Protein AF-A0A4R5U664-F1 (afdb_monomer_lite)

Radius of gyration: 14.03 Å; chains: 1; bounding box: 43×35×34 Å

Structure (mmCIF, N/CA/C/O backbone):
data_AF-A0A4R5U664-F1
#
_entry.id   AF-A0A4R5U664-F1
#
loop_
_atom_site.group_PDB
_atom_site.id
_atom_site.type_symbol
_atom_site.label_atom_id
_atom_site.label_alt_id
_atom_site.label_comp_id
_atom_site.label_asym_id
_atom_site.label_entity_id
_atom_site.label_seq_id
_atom_site.pdbx_PDB_ins_code
_atom_site.Cartn_x
_atom_site.Cartn_y
_atom_site.Cartn_z
_atom_site.occupancy
_atom_site.B_iso_or_equiv
_atom_site.auth_seq_id
_atom_site.auth_comp_id
_atom_site.auth_asym_id
_atom_site.auth_atom_id
_atom_site.pdbx_PDB_model_num
ATOM 1 N N . MET A 1 1 ? -16.892 23.251 -3.315 1.00 37.62 1 MET A N 1
ATOM 2 C CA . MET A 1 1 ? -15.992 22.404 -2.494 1.00 37.62 1 MET A CA 1
ATOM 3 C C . MET A 1 1 ? -15.266 21.439 -3.425 1.00 37.62 1 MET A C 1
ATOM 5 O O . MET A 1 1 ? -15.924 20.718 -4.162 1.00 37.62 1 MET A O 1
ATOM 9 N N . ARG A 1 2 ? -13.931 21.490 -3.487 1.00 41.94 2 ARG A N 1
ATOM 10 C CA . ARG A 1 2 ? -13.119 20.707 -4.434 1.00 41.94 2 ARG A CA 1
ATOM 11 C C . ARG A 1 2 ? -13.144 19.229 -4.026 1.00 41.94 2 ARG A C 1
ATOM 13 O O . ARG A 1 2 ? -12.646 18.899 -2.955 1.00 41.94 2 ARG A O 1
ATOM 20 N N . ARG A 1 3 ? -13.730 18.346 -4.847 1.00 50.19 3 ARG A N 1
ATOM 21 C CA . ARG A 1 3 ? -13.543 16.893 -4.686 1.00 50.19 3 ARG A CA 1
ATOM 22 C C . ARG A 1 3 ? -12.059 16.609 -4.890 1.00 50.19 3 ARG A C 1
ATOM 24 O O . ARG A 1 3 ? -11.535 16.828 -5.979 1.00 50.19 3 ARG A O 1
ATOM 31 N N . LEU A 1 4 ? -11.378 16.180 -3.835 1.00 57.12 4 LEU A N 1
ATOM 32 C CA . LEU A 1 4 ? -10.034 15.638 -3.955 1.00 57.12 4 LEU A CA 1
ATOM 33 C C . LEU A 1 4 ? -10.186 14.238 -4.546 1.00 57.12 4 LEU A C 1
ATOM 35 O O . LEU A 1 4 ? -10.757 13.353 -3.914 1.00 57.12 4 LEU A O 1
ATOM 39 N N . SER A 1 5 ? -9.738 14.062 -5.785 1.00 65.12 5 SER A N 1
ATOM 40 C CA . SER A 1 5 ? -9.627 12.733 -6.376 1.00 65.12 5 SER A CA 1
ATOM 41 C C . SER A 1 5 ? -8.604 11.933 -5.566 1.00 65.12 5 SER A C 1
ATOM 43 O O . SER A 1 5 ? -7.506 12.446 -5.337 1.00 65.12 5 SER A O 1
ATOM 45 N N . PRO A 1 6 ? -8.922 10.705 -5.131 1.00 76.81 6 PRO A N 1
ATOM 46 C CA . PRO A 1 6 ? -7.938 9.847 -4.493 1.00 76.81 6 PRO A CA 1
ATOM 47 C C . PRO A 1 6 ? -6.812 9.555 -5.493 1.00 76.81 6 PRO A C 1
ATOM 49 O O . PRO A 1 6 ? -7.059 9.085 -6.605 1.00 76.81 6 PRO A O 1
ATOM 52 N N . THR A 1 7 ? -5.574 9.878 -5.119 1.00 85.12 7 THR A N 1
ATOM 53 C CA . THR A 1 7 ? -4.376 9.647 -5.933 1.00 85.12 7 THR A CA 1
ATOM 54 C C . THR A 1 7 ? -3.414 8.714 -5.207 1.00 85.12 7 THR A C 1
ATOM 56 O O . THR A 1 7 ? -3.247 8.791 -3.991 1.00 85.12 7 THR A O 1
ATOM 59 N N . LEU A 1 8 ? -2.775 7.816 -5.961 1.00 90.31 8 LEU A N 1
ATOM 60 C CA . LEU A 1 8 ? -1.691 6.977 -5.453 1.00 90.31 8 LEU A CA 1
ATOM 61 C C . LEU A 1 8 ? -0.391 7.787 -5.449 1.00 90.31 8 LEU A C 1
ATOM 63 O O . LEU A 1 8 ? 0.044 8.271 -6.494 1.00 90.31 8 LEU A O 1
ATOM 67 N N . GLN A 1 9 ? 0.243 7.897 -4.288 1.00 88.81 9 GLN A N 1
ATOM 68 C CA . GLN A 1 9 ? 1.548 8.514 -4.115 1.00 88.81 9 GLN A CA 1
ATOM 69 C C . GLN A 1 9 ? 2.654 7.506 -4.433 1.00 88.81 9 GLN A C 1
ATOM 71 O O . GLN A 1 9 ? 2.633 6.377 -3.938 1.00 88.81 9 GLN A O 1
ATOM 76 N N . ALA A 1 10 ? 3.640 7.921 -5.233 1.00 89.19 10 ALA A N 1
ATOM 77 C CA . ALA A 1 10 ? 4.807 7.101 -5.541 1.00 89.19 10 ALA A CA 1
ATOM 78 C C . ALA A 1 10 ? 5.531 6.676 -4.255 1.00 89.19 10 ALA A C 1
ATOM 80 O O . ALA A 1 10 ? 5.785 7.482 -3.353 1.00 89.19 10 ALA A O 1
ATOM 81 N N . TYR A 1 11 ? 5.848 5.388 -4.166 1.00 87.50 11 TYR A N 1
ATOM 82 C CA . TYR A 1 11 ? 6.515 4.828 -3.006 1.00 87.50 11 TYR A CA 1
ATOM 83 C C . TYR A 1 11 ? 8.008 5.159 -3.050 1.00 87.50 11 TYR A C 1
ATOM 85 O O . TYR A 1 11 ? 8.682 4.900 -4.043 1.00 87.50 11 TYR A O 1
ATOM 93 N N . GLY A 1 12 ? 8.539 5.707 -1.953 1.00 78.56 12 GLY A N 1
ATOM 94 C CA . GLY A 1 12 ? 9.906 6.240 -1.917 1.00 78.56 12 GLY A CA 1
ATOM 95 C C . GLY A 1 12 ? 11.024 5.208 -2.108 1.00 78.56 12 GLY A C 1
ATOM 96 O O . GLY A 1 12 ? 12.153 5.610 -2.350 1.00 78.56 12 GLY A O 1
ATOM 97 N N . ASN A 1 13 ? 10.730 3.906 -1.975 1.00 76.38 13 ASN A N 1
ATOM 98 C CA . ASN A 1 13 ? 11.641 2.779 -2.224 1.00 76.38 13 ASN A CA 1
ATOM 99 C C . ASN A 1 13 ? 13.098 2.994 -1.750 1.00 76.38 13 ASN A C 1
ATOM 101 O O . ASN A 1 13 ? 14.050 2.677 -2.460 1.00 76.38 13 ASN A O 1
ATOM 105 N N . ARG A 1 14 ? 13.292 3.517 -0.531 1.00 69.81 14 ARG A N 1
ATOM 106 C CA . ARG A 1 14 ? 14.602 4.017 -0.055 1.00 69.81 14 ARG A CA 1
ATOM 107 C C . ARG A 1 14 ? 15.709 2.960 0.070 1.00 69.81 14 ARG A C 1
ATOM 109 O O . ARG A 1 14 ? 16.854 3.314 0.307 1.00 69.81 14 ARG A O 1
ATOM 116 N N . HIS A 1 15 ? 15.370 1.677 -0.025 1.00 65.31 15 HIS A N 1
ATOM 117 C CA . HIS A 1 15 ? 16.303 0.555 0.123 1.00 65.31 15 HIS A CA 1
ATOM 118 C C . HIS A 1 15 ? 16.458 -0.270 -1.167 1.00 65.31 15 HIS A C 1
ATOM 120 O O . HIS A 1 15 ? 17.157 -1.280 -1.160 1.00 65.31 15 HIS A O 1
ATOM 126 N N . GLY A 1 16 ? 15.787 0.136 -2.255 1.00 65.44 16 GLY A N 1
ATOM 127 C CA . GLY A 1 16 ? 15.702 -0.643 -3.489 1.00 65.44 16 GLY A CA 1
ATOM 128 C C . GLY A 1 16 ? 14.899 -1.945 -3.339 1.00 65.44 16 GLY A C 1
ATOM 129 O O . GLY A 1 16 ? 14.576 -2.385 -2.236 1.00 65.44 16 GLY A O 1
ATOM 130 N N . GLY A 1 17 ? 14.529 -2.556 -4.470 1.00 68.19 17 GLY A N 1
ATOM 131 C CA . GLY A 1 17 ? 13.948 -3.909 -4.513 1.00 68.19 17 GLY A CA 1
ATOM 132 C C . GLY A 1 17 ? 12.553 -4.093 -3.896 1.00 68.19 17 GLY A C 1
ATOM 133 O O . GLY A 1 17 ? 12.085 -5.224 -3.783 1.00 68.19 17 GLY A O 1
ATOM 134 N N . SER A 1 18 ? 11.860 -3.025 -3.487 1.00 78.25 18 SER A N 1
ATOM 135 C CA . SER A 1 18 ? 10.482 -3.148 -3.005 1.00 78.25 18 SER A CA 1
ATOM 136 C C . SER A 1 18 ? 9.537 -3.476 -4.161 1.00 78.25 18 SER A C 1
ATOM 138 O O . SER A 1 18 ? 9.465 -2.729 -5.132 1.00 78.25 18 SER A O 1
ATOM 140 N N . GLY A 1 19 ? 8.731 -4.530 -4.013 1.00 86.75 19 GLY A N 1
ATOM 141 C CA . GLY A 1 19 ? 7.647 -4.858 -4.946 1.00 86.75 19 GLY A CA 1
ATOM 142 C C . GLY A 1 19 ? 6.500 -3.838 -4.975 1.00 86.75 19 GLY A C 1
ATOM 143 O O . GLY A 1 19 ? 5.527 -4.063 -5.679 1.00 86.75 19 GLY A O 1
ATOM 144 N N . VAL A 1 20 ? 6.594 -2.731 -4.229 1.00 90.62 20 VAL A N 1
ATOM 145 C CA . VAL A 1 20 ? 5.575 -1.673 -4.153 1.00 90.62 20 VAL A CA 1
ATOM 146 C C . VAL A 1 20 ? 5.974 -0.476 -5.011 1.00 90.62 20 VAL A C 1
ATOM 148 O O . VAL A 1 20 ? 7.059 0.078 -4.830 1.00 90.62 20 VAL A O 1
ATOM 151 N N . ARG A 1 21 ? 5.061 -0.041 -5.884 1.00 91.50 21 ARG A N 1
ATOM 152 C CA . ARG A 1 21 ? 5.205 1.140 -6.749 1.00 91.50 21 ARG A CA 1
ATOM 153 C C . ARG A 1 21 ? 4.605 2.399 -6.146 1.00 91.50 21 ARG A C 1
ATOM 155 O O . ARG A 1 21 ? 5.221 3.462 -6.200 1.00 91.50 21 ARG A O 1
ATOM 162 N N . ALA A 1 22 ? 3.405 2.296 -5.589 1.00 93.38 22 ALA A N 1
ATOM 163 C CA . ALA A 1 22 ? 2.678 3.440 -5.060 1.00 93.38 22 ALA A CA 1
ATOM 164 C C . ALA A 1 22 ? 1.689 3.015 -3.974 1.00 93.38 22 ALA A C 1
ATOM 166 O O . ALA A 1 22 ? 1.381 1.833 -3.823 1.00 93.38 22 ALA A O 1
ATOM 167 N N . PHE A 1 23 ? 1.188 3.981 -3.213 1.00 93.69 23 PHE A N 1
ATOM 168 C CA . PHE A 1 23 ? 0.195 3.735 -2.174 1.00 93.69 23 PHE A CA 1
ATOM 169 C C . PHE A 1 23 ? -0.766 4.915 -2.007 1.00 93.69 23 PHE A C 1
ATOM 171 O O . PHE A 1 23 ? -0.446 6.043 -2.371 1.00 93.69 23 PHE A O 1
ATOM 178 N N . ALA A 1 24 ? -1.930 4.670 -1.415 1.00 93.25 24 ALA A N 1
ATOM 179 C CA . ALA A 1 24 ? -2.856 5.702 -0.961 1.00 93.25 24 ALA A CA 1
ATOM 180 C C . ALA A 1 24 ? -3.422 5.319 0.406 1.00 93.25 24 ALA A C 1
ATOM 182 O O . ALA A 1 24 ? -3.666 4.147 0.677 1.00 93.25 24 ALA A O 1
ATOM 183 N N . ILE A 1 25 ? -3.639 6.314 1.263 1.00 90.56 25 ILE A N 1
ATOM 184 C CA . ILE A 1 25 ? -4.300 6.135 2.558 1.00 90.56 25 ILE A CA 1
ATOM 185 C C . ILE A 1 25 ? -5.595 6.942 2.523 1.00 90.56 25 ILE A C 1
ATOM 187 O O . ILE A 1 25 ? -5.563 8.169 2.435 1.00 90.56 25 ILE A O 1
ATOM 191 N N . LEU A 1 26 ? -6.727 6.245 2.581 1.00 88.25 26 LEU A N 1
ATOM 192 C CA . LEU A 1 26 ? -8.079 6.789 2.483 1.00 88.25 26 LEU A CA 1
ATOM 193 C C . LEU A 1 26 ? -8.875 6.365 3.722 1.00 88.25 26 LEU A C 1
ATOM 195 O O . LEU A 1 26 ? -9.495 5.301 3.751 1.00 88.25 26 LEU A O 1
ATOM 199 N N . GLY A 1 27 ? -8.823 7.187 4.774 1.00 87.19 27 GLY A N 1
ATOM 200 C CA . GLY A 1 27 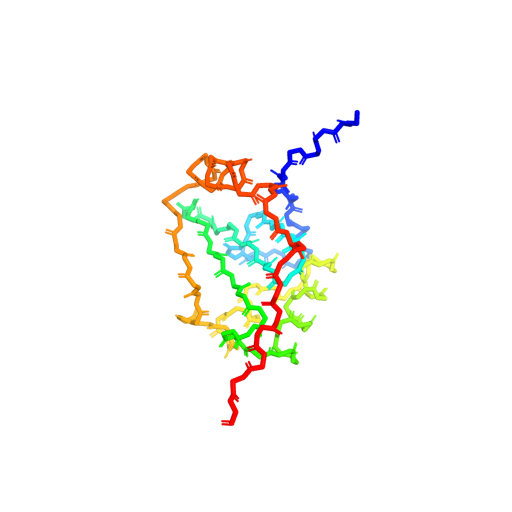? -9.416 6.855 6.073 1.00 87.19 27 GLY A CA 1
ATOM 201 C C . GLY A 1 27 ? -8.834 5.552 6.631 1.00 87.19 27 GLY A C 1
ATOM 202 O O . GLY A 1 27 ? -7.629 5.453 6.845 1.00 87.19 27 GLY A O 1
ATOM 203 N N . ASP A 1 28 ? -9.687 4.542 6.808 1.00 89.81 28 ASP A N 1
ATOM 204 C CA . ASP A 1 28 ? -9.318 3.199 7.276 1.00 89.81 28 ASP A CA 1
ATOM 205 C C . ASP A 1 28 ? -8.895 2.237 6.153 1.00 89.81 28 ASP A C 1
ATOM 207 O O . ASP A 1 28 ? -8.859 1.025 6.369 1.00 89.81 28 ASP A O 1
ATOM 211 N N . THR A 1 29 ? -8.611 2.738 4.947 1.00 91.81 29 THR A N 1
ATOM 212 C CA . THR A 1 29 ? -8.150 1.920 3.814 1.00 91.81 29 THR A CA 1
ATOM 213 C C . THR A 1 29 ? -6.747 2.328 3.380 1.00 91.81 29 THR A C 1
ATOM 215 O O . THR A 1 29 ? -6.475 3.503 3.146 1.00 91.81 29 THR A O 1
ATOM 218 N N . LEU A 1 30 ? -5.863 1.344 3.254 1.00 93.31 30 LEU A N 1
ATOM 219 C CA . LEU A 1 30 ? -4.536 1.463 2.670 1.00 93.31 30 LEU A CA 1
ATOM 220 C C . LEU A 1 30 ? -4.556 0.723 1.335 1.00 93.31 30 LEU A C 1
ATOM 222 O O . LEU A 1 30 ? -4.646 -0.502 1.309 1.00 93.31 30 LEU A O 1
ATOM 226 N N . SER A 1 31 ? -4.456 1.468 0.244 1.00 95.19 31 SER A N 1
ATOM 227 C CA . SER A 1 31 ? -4.345 0.924 -1.105 1.00 95.19 31 SER A CA 1
ATOM 228 C C . SER A 1 31 ? -2.876 0.832 -1.494 1.00 95.19 31 SER A C 1
ATOM 230 O O . SER A 1 31 ? -2.147 1.815 -1.359 1.00 95.19 31 SER A O 1
ATOM 232 N N . VAL A 1 32 ? -2.429 -0.329 -1.967 1.00 93.81 32 VAL A N 1
ATOM 233 C CA . VAL A 1 32 ? -1.029 -0.576 -2.348 1.00 93.81 32 VAL A CA 1
ATOM 234 C C . VAL A 1 32 ? -0.966 -1.087 -3.778 1.00 93.81 32 VAL A C 1
ATOM 236 O O . VAL A 1 32 ? -1.547 -2.123 -4.085 1.00 93.81 32 VAL A O 1
ATOM 239 N N . GLU A 1 33 ? -0.248 -0.371 -4.639 1.00 94.69 33 GLU A N 1
ATOM 240 C CA . GLU A 1 33 ? 0.062 -0.802 -6.001 1.00 94.69 33 GLU A CA 1
ATOM 241 C C . GLU A 1 33 ? 1.394 -1.545 -6.024 1.00 94.69 33 GLU A C 1
ATOM 243 O O 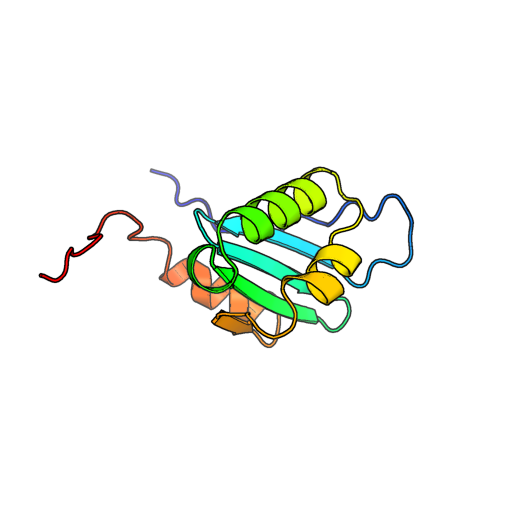. GLU A 1 33 ? 2.427 -1.010 -5.600 1.00 94.69 33 GLU A O 1
ATOM 248 N N . PHE A 1 34 ? 1.380 -2.754 -6.572 1.00 91.75 34 PHE A N 1
ATOM 249 C CA . PHE A 1 34 ? 2.575 -3.571 -6.738 1.00 91.75 34 PHE A CA 1
ATOM 250 C C . PHE A 1 34 ? 3.190 -3.427 -8.132 1.00 91.75 34 PHE A C 1
ATOM 252 O O . PHE A 1 34 ? 2.630 -2.815 -9.041 1.00 91.75 34 PHE A O 1
ATOM 259 N N . VAL A 1 35 ? 4.391 -3.974 -8.302 1.00 90.69 35 VAL A N 1
ATOM 260 C CA . VAL A 1 35 ? 5.129 -3.957 -9.573 1.00 90.69 35 VAL A CA 1
ATOM 261 C C . VAL A 1 35 ? 4.396 -4.660 -10.718 1.00 90.69 35 VAL A C 1
ATOM 263 O O . VAL A 1 35 ? 4.603 -4.269 -11.865 1.00 90.69 35 VAL A O 1
ATOM 266 N N . ASP A 1 36 ? 3.512 -5.621 -10.424 1.00 89.00 36 ASP A N 1
ATOM 267 C CA . ASP A 1 36 ? 2.637 -6.266 -11.415 1.00 89.00 36 ASP A CA 1
ATOM 268 C C . ASP A 1 36 ? 1.495 -5.354 -11.898 1.00 89.00 36 ASP A C 1
ATOM 270 O O . ASP A 1 36 ? 0.846 -5.643 -12.898 1.00 89.00 36 ASP A O 1
ATOM 274 N N 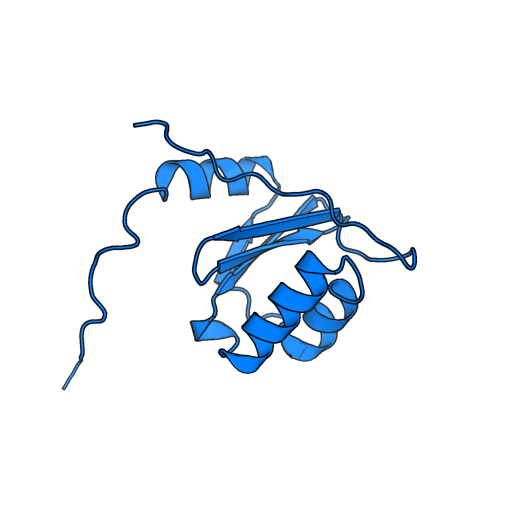. GLY A 1 37 ? 1.284 -4.220 -11.224 1.00 91.06 37 GLY A N 1
ATOM 275 C CA . GLY A 1 37 ? 0.284 -3.216 -11.570 1.00 91.06 37 GLY A CA 1
ATOM 276 C C . GLY A 1 37 ? -1.037 -3.359 -10.818 1.00 91.06 37 GLY A C 1
ATOM 277 O O . GLY A 1 37 ? -1.782 -2.378 -10.775 1.00 91.06 37 GLY A O 1
ATOM 278 N N . ALA A 1 38 ? -1.324 -4.502 -10.184 1.00 94.56 38 ALA A N 1
ATOM 279 C CA . ALA A 1 38 ? -2.521 -4.649 -9.362 1.00 94.56 38 ALA A CA 1
ATOM 280 C C . ALA A 1 38 ? -2.474 -3.752 -8.115 1.00 94.56 38 ALA A C 1
ATOM 282 O O . ALA A 1 38 ? -1.408 -3.473 -7.553 1.00 94.56 38 ALA A O 1
ATOM 283 N N . VAL A 1 39 ? -3.658 -3.327 -7.666 1.00 95.31 39 VAL A N 1
ATOM 284 C CA . VAL A 1 39 ? -3.826 -2.507 -6.458 1.00 95.31 39 VAL A CA 1
ATOM 285 C C . VAL A 1 39 ? -4.658 -3.266 -5.435 1.00 95.31 39 VAL A C 1
ATOM 287 O O . VAL A 1 39 ? -5.741 -3.753 -5.750 1.00 95.31 39 VAL A O 1
ATOM 290 N N . TYR A 1 40 ? -4.163 -3.359 -4.206 1.00 94.38 40 TYR A N 1
ATOM 291 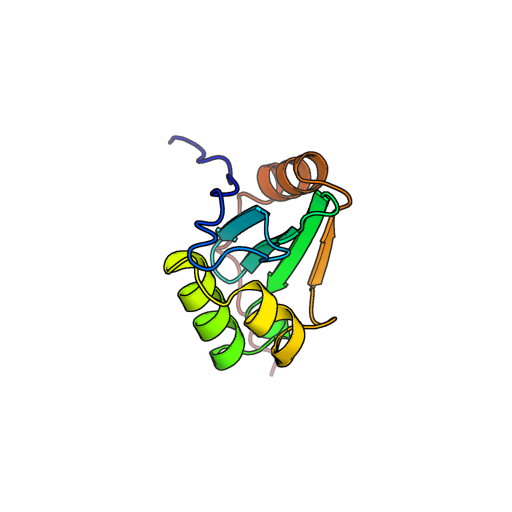C CA . TYR A 1 40 ? -4.816 -4.091 -3.123 1.00 94.38 40 TYR A CA 1
ATOM 292 C C . TYR A 1 40 ? -5.274 -3.125 -2.046 1.00 94.38 40 TYR A C 1
ATOM 294 O O . TYR A 1 40 ? -4.468 -2.352 -1.525 1.00 94.38 40 TYR A O 1
ATOM 302 N N . ASP A 1 41 ? -6.552 -3.207 -1.692 1.00 94.69 41 ASP A N 1
ATOM 303 C CA . ASP A 1 41 ? -7.145 -2.421 -0.620 1.00 94.69 41 ASP A CA 1
ATOM 304 C C . ASP A 1 41 ? -7.128 -3.209 0.684 1.00 94.69 41 ASP A C 1
ATOM 306 O O . ASP A 1 41 ? -7.837 -4.204 0.852 1.00 94.69 41 ASP A O 1
ATOM 310 N N . TYR A 1 42 ? -6.365 -2.721 1.651 1.00 92.81 42 TYR A N 1
ATOM 311 C CA . TYR A 1 42 ? -6.337 -3.245 3.007 1.00 92.81 42 TYR A CA 1
ATOM 312 C C . TYR A 1 42 ? -7.159 -2.351 3.914 1.00 92.81 42 TYR A C 1
ATOM 314 O O . TYR A 1 42 ? -6.870 -1.163 4.035 1.00 92.81 42 TYR A O 1
ATOM 322 N N . ARG A 1 43 ? -8.169 -2.906 4.585 1.00 92.81 43 ARG A N 1
ATOM 323 C CA . ARG A 1 43 ? -8.995 -2.138 5.522 1.00 92.81 43 ARG A CA 1
ATOM 324 C C . ARG A 1 43 ? -8.589 -2.429 6.953 1.00 92.81 43 ARG A C 1
ATOM 326 O O . ARG A 1 43 ? -8.380 -3.585 7.322 1.00 92.81 43 ARG A O 1
ATOM 333 N N . ARG A 1 44 ? -8.563 -1.394 7.790 1.00 90.62 44 ARG A N 1
ATOM 334 C CA . ARG A 1 44 ? -8.176 -1.476 9.205 1.00 90.62 44 ARG A CA 1
ATOM 335 C C . ARG A 1 44 ? -8.938 -2.552 9.980 1.00 90.62 44 ARG A C 1
ATOM 337 O O . ARG A 1 44 ? -8.338 -3.241 10.800 1.00 90.62 44 ARG A O 1
ATOM 344 N N . ARG A 1 45 ? -10.230 -2.729 9.689 1.00 89.88 45 ARG A N 1
ATOM 345 C CA . ARG A 1 45 ? -11.082 -3.758 10.311 1.00 89.88 45 ARG A CA 1
ATOM 346 C C . ARG A 1 45 ? -10.703 -5.196 9.934 1.00 89.88 45 ARG A C 1
ATOM 348 O O . ARG A 1 45 ? -10.842 -6.077 10.769 1.00 89.88 45 ARG A O 1
ATOM 355 N N . ASP A 1 46 ? -10.192 -5.416 8.722 1.00 89.25 46 ASP A N 1
ATOM 356 C CA . ASP A 1 46 ? -9.896 -6.755 8.197 1.00 89.25 46 ASP A CA 1
ATOM 357 C C . ASP A 1 46 ? -8.484 -7.207 8.623 1.00 89.25 46 ASP A C 1
ATOM 359 O O . ASP A 1 46 ? -8.251 -8.369 8.956 1.00 89.25 46 ASP A O 1
ATOM 363 N N . VAL A 1 47 ? -7.526 -6.271 8.682 1.00 88.50 47 VAL A N 1
ATOM 364 C CA . VAL A 1 47 ? -6.131 -6.562 9.076 1.00 88.50 47 VAL A CA 1
ATOM 365 C C . VAL A 1 47 ? -5.861 -6.367 10.577 1.00 88.50 47 VAL A C 1
ATOM 367 O O . VAL A 1 47 ? -4.925 -6.959 11.134 1.00 88.50 47 VAL A O 1
ATOM 370 N N . GLY A 1 48 ? -6.682 -5.550 11.242 1.00 90.62 48 GLY A N 1
ATOM 371 C CA . GLY A 1 48 ? -6.532 -5.105 12.627 1.00 90.62 48 GLY A CA 1
ATOM 372 C C . GLY A 1 48 ? -5.702 -3.821 12.766 1.00 90.62 48 GLY A C 1
ATOM 373 O O . GLY A 1 48 ? -4.692 -3.638 12.082 1.00 90.62 48 GLY A O 1
ATOM 374 N N . ALA A 1 49 ? -6.091 -2.961 13.716 1.00 89.94 49 ALA A N 1
ATOM 375 C CA . ALA A 1 49 ? -5.522 -1.624 13.930 1.00 89.94 49 ALA A CA 1
ATOM 376 C C . ALA A 1 49 ? -3.987 -1.604 13.982 1.00 89.94 49 ALA A C 1
ATOM 378 O O . ALA A 1 49 ? -3.352 -0.918 13.192 1.00 89.94 49 ALA A O 1
ATOM 379 N N . ARG A 1 50 ? -3.374 -2.440 14.829 1.00 89.88 50 ARG A N 1
ATOM 380 C CA . ARG A 1 50 ? -1.911 -2.474 14.999 1.00 89.88 50 ARG A CA 1
ATOM 381 C C . ARG A 1 50 ? -1.154 -2.778 13.699 1.00 89.88 50 ARG A C 1
ATOM 383 O O . ARG A 1 50 ? -0.094 -2.207 13.463 1.00 89.88 50 ARG A O 1
ATOM 390 N N . ARG A 1 51 ? -1.674 -3.685 12.861 1.00 90.88 51 ARG A N 1
ATOM 391 C CA . ARG A 1 51 ? -1.035 -4.052 11.582 1.00 90.88 51 ARG A CA 1
ATOM 392 C C . ARG A 1 51 ? -1.252 -2.971 10.532 1.00 90.88 51 ARG A C 1
ATOM 394 O O . ARG A 1 51 ? -0.326 -2.651 9.795 1.00 90.88 51 ARG A O 1
ATOM 401 N N . PHE A 1 52 ? -2.455 -2.402 10.501 1.00 91.81 52 PHE A N 1
ATOM 402 C CA . PHE A 1 52 ? -2.797 -1.291 9.623 1.00 91.81 52 PHE A CA 1
ATOM 403 C C . PHE A 1 52 ? -1.919 -0.066 9.894 1.00 91.81 52 PHE A C 1
ATOM 405 O O . PHE A 1 52 ? -1.299 0.466 8.977 1.00 91.81 52 PHE A O 1
ATOM 412 N N . ASP A 1 53 ? -1.800 0.329 11.160 1.00 91.56 53 ASP A N 1
ATOM 413 C CA . ASP A 1 53 ? -1.043 1.511 11.570 1.00 91.56 53 ASP A CA 1
ATOM 414 C C . ASP A 1 53 ? 0.458 1.327 11.266 1.00 91.56 53 ASP A C 1
ATOM 416 O O . ASP A 1 53 ? 1.107 2.235 10.741 1.00 91.56 53 ASP A O 1
ATOM 420 N N . ALA A 1 54 ? 0.995 0.116 11.476 1.00 91.62 54 ALA A N 1
ATOM 421 C CA . ALA A 1 54 ? 2.363 -0.235 11.088 1.00 91.62 54 ALA A CA 1
ATOM 422 C C . ALA A 1 54 ? 2.589 -0.167 9.564 1.00 91.62 54 ALA A C 1
ATOM 424 O O . ALA A 1 54 ? 3.610 0.358 9.115 1.00 91.62 54 ALA A O 1
ATOM 425 N N . ALA A 1 55 ? 1.639 -0.656 8.760 1.00 91.19 55 ALA A N 1
ATOM 426 C CA . ALA A 1 55 ? 1.720 -0.581 7.302 1.00 91.19 55 ALA A CA 1
ATOM 427 C C . ALA A 1 55 ? 1.639 0.872 6.803 1.00 91.19 55 ALA A C 1
ATOM 429 O O . ALA A 1 55 ? 2.436 1.281 5.960 1.00 91.19 55 ALA A O 1
ATOM 430 N N . CYS A 1 56 ? 0.758 1.689 7.380 1.00 91.81 56 CYS A N 1
ATOM 431 C CA . CYS A 1 56 ? 0.676 3.121 7.090 1.00 91.81 56 CYS A CA 1
ATOM 432 C C . CYS A 1 56 ? 1.979 3.860 7.433 1.00 91.81 56 CYS A C 1
ATOM 434 O O . CYS A 1 56 ? 2.434 4.699 6.653 1.00 91.81 56 CYS A O 1
ATOM 436 N N . ALA A 1 57 ? 2.616 3.539 8.563 1.00 91.81 57 ALA A N 1
ATOM 437 C CA . ALA A 1 57 ? 3.911 4.112 8.927 1.00 91.81 57 ALA A CA 1
ATOM 438 C C . ALA A 1 57 ? 5.016 3.718 7.928 1.00 91.81 57 ALA A C 1
ATOM 440 O O . ALA A 1 57 ? 5.780 4.575 7.476 1.00 91.81 57 ALA A O 1
ATOM 441 N N . ALA A 1 58 ? 5.071 2.447 7.517 1.00 90.44 58 ALA A N 1
ATOM 442 C CA . ALA A 1 58 ? 6.006 1.962 6.496 1.00 90.44 58 ALA A CA 1
ATOM 443 C C . ALA A 1 58 ? 5.791 2.644 5.130 1.00 90.44 58 ALA A C 1
ATOM 445 O O . ALA A 1 58 ? 6.749 3.019 4.450 1.00 90.44 58 ALA A O 1
ATOM 446 N N . ALA A 1 59 ? 4.529 2.863 4.750 1.00 89.56 59 ALA A N 1
ATOM 447 C CA . ALA A 1 59 ? 4.159 3.565 3.526 1.00 89.56 59 ALA A CA 1
ATOM 448 C C . ALA A 1 59 ? 4.679 5.010 3.523 1.00 89.56 59 ALA A C 1
ATOM 450 O O . ALA A 1 59 ? 5.390 5.418 2.606 1.00 89.56 59 ALA A O 1
ATOM 451 N N . ARG A 1 60 ? 4.403 5.755 4.601 1.00 88.56 60 ARG A N 1
ATOM 452 C CA . ARG A 1 60 ? 4.824 7.158 4.764 1.00 88.56 60 ARG A CA 1
ATOM 453 C C . ARG A 1 60 ? 6.339 7.323 4.820 1.00 88.56 60 ARG A C 1
ATOM 455 O O . ARG A 1 60 ? 6.878 8.271 4.261 1.00 88.56 60 ARG A O 1
ATOM 462 N N . THR A 1 61 ? 7.032 6.404 5.487 1.00 88.12 61 THR A N 1
ATOM 463 C CA . THR A 1 61 ? 8.500 6.433 5.585 1.00 88.12 61 THR A CA 1
ATOM 464 C C . THR A 1 61 ? 9.189 5.967 4.300 1.00 88.12 61 THR A C 1
ATOM 466 O O . THR A 1 61 ? 10.390 6.195 4.137 1.00 88.12 61 THR A O 1
ATOM 469 N N . GLY A 1 62 ? 8.455 5.336 3.375 1.00 84.62 62 GLY A N 1
ATOM 470 C CA . GLY A 1 62 ? 9.001 4.817 2.122 1.00 84.62 62 GLY A CA 1
ATOM 471 C C . GLY A 1 62 ? 9.953 3.633 2.319 1.00 84.62 62 GLY A C 1
ATOM 472 O O . GLY A 1 62 ? 10.814 3.396 1.465 1.00 84.62 62 GLY A O 1
ATOM 473 N N . ARG A 1 63 ? 9.849 2.916 3.450 1.00 83.19 63 ARG A N 1
ATOM 474 C CA . ARG A 1 63 ? 10.727 1.790 3.805 1.00 83.19 63 ARG A CA 1
ATOM 475 C C . ARG A 1 63 ? 9.927 0.641 4.423 1.00 83.19 63 ARG A C 1
ATOM 477 O O . ARG A 1 63 ? 9.142 0.835 5.340 1.00 83.19 63 ARG A O 1
ATOM 484 N N . GLY A 1 64 ? 10.178 -0.581 3.947 1.00 84.06 64 GLY A N 1
ATOM 485 C CA . GLY A 1 64 ? 9.658 -1.809 4.562 1.00 84.06 64 GLY A CA 1
ATOM 486 C C . GLY A 1 64 ? 8.188 -2.149 4.287 1.00 84.06 64 GLY A C 1
ATOM 487 O O . GLY A 1 64 ? 7.709 -3.139 4.835 1.00 84.06 64 GLY A O 1
ATOM 488 N N . LEU A 1 65 ? 7.475 -1.400 3.435 1.00 86.19 65 LEU A N 1
ATOM 489 C CA . LEU A 1 65 ? 6.059 -1.666 3.150 1.00 86.19 65 LEU A CA 1
ATOM 490 C C . LEU A 1 65 ? 5.833 -3.042 2.503 1.00 86.19 65 LEU A C 1
ATOM 492 O O . LEU A 1 65 ? 4.985 -3.783 2.981 1.00 86.19 65 LEU A O 1
ATOM 496 N N . SER A 1 66 ? 6.630 -3.419 1.494 1.00 84.25 66 SER A N 1
ATOM 497 C CA . SER A 1 66 ? 6.585 -4.761 0.878 1.00 84.25 66 SER A CA 1
ATOM 498 C C . SER A 1 66 ? 6.687 -5.871 1.935 1.00 84.25 66 SER A C 1
ATOM 500 O O . SER A 1 66 ? 5.808 -6.722 2.050 1.00 84.25 66 SER A O 1
ATOM 502 N N . THR A 1 67 ? 7.706 -5.802 2.796 1.00 86.00 67 THR A N 1
ATOM 503 C CA . THR A 1 67 ? 7.917 -6.772 3.879 1.00 86.00 67 THR A CA 1
ATOM 504 C C . THR A 1 67 ? 6.759 -6.790 4.873 1.00 86.00 67 THR A C 1
ATOM 506 O O . THR A 1 67 ? 6.342 -7.863 5.308 1.00 86.00 67 THR A O 1
ATOM 509 N N . CYS A 1 68 ? 6.233 -5.617 5.235 1.00 85.56 68 CYS A N 1
ATOM 510 C CA . CYS A 1 68 ? 5.087 -5.497 6.129 1.00 85.56 68 CYS A CA 1
ATOM 511 C C . CYS A 1 68 ? 3.856 -6.181 5.528 1.00 85.56 68 CYS A C 1
ATOM 513 O O . CYS A 1 68 ? 3.205 -6.975 6.210 1.00 85.56 68 CYS A O 1
ATOM 515 N N . VAL A 1 69 ? 3.587 -5.951 4.239 1.00 85.62 69 VAL A N 1
ATOM 516 C CA . VAL A 1 69 ? 2.469 -6.586 3.544 1.00 85.62 69 VAL A CA 1
ATOM 517 C C . VAL A 1 69 ? 2.644 -8.102 3.531 1.00 85.62 69 VAL A C 1
ATOM 519 O O . VAL A 1 69 ? 1.784 -8.805 4.058 1.00 85.62 69 VAL A O 1
ATOM 522 N N . SER A 1 70 ? 3.780 -8.616 3.059 1.00 84.25 70 SER A N 1
ATOM 523 C CA . SER A 1 70 ? 4.023 -10.062 2.962 1.00 84.25 70 SER A CA 1
ATOM 524 C C . SER A 1 70 ? 4.025 -10.779 4.318 1.00 84.25 70 SER A C 1
ATOM 526 O O . SER A 1 70 ? 3.655 -11.949 4.410 1.00 84.25 70 SER A O 1
ATOM 528 N N . ARG A 1 71 ? 4.434 -10.107 5.402 1.00 84.31 71 ARG A N 1
ATOM 529 C CA . ARG A 1 71 ? 4.462 -10.713 6.744 1.00 84.31 71 ARG A CA 1
ATOM 530 C C . ARG A 1 71 ? 3.138 -10.597 7.487 1.00 84.31 71 ARG A C 1
ATOM 532 O O . ARG A 1 71 ? 2.755 -11.545 8.169 1.00 84.31 71 ARG A O 1
ATOM 539 N N . HIS A 1 72 ? 2.464 -9.453 7.402 1.00 81.81 72 HIS A N 1
ATOM 540 C CA . HIS A 1 72 ? 1.374 -9.109 8.317 1.00 81.81 72 HIS A CA 1
ATOM 541 C C . HIS A 1 72 ? 0.003 -9.023 7.647 1.00 81.81 72 HIS A C 1
ATOM 543 O O . HIS A 1 72 ? -0.993 -9.369 8.292 1.00 81.81 72 HIS A O 1
ATOM 549 N N . LEU A 1 73 ? -0.055 -8.564 6.395 1.00 83.50 73 LEU A N 1
ATOM 550 C CA . LEU A 1 73 ? -1.315 -8.323 5.693 1.00 83.50 73 LEU A CA 1
ATOM 551 C C . LEU A 1 73 ? -1.676 -9.509 4.787 1.00 83.50 73 LEU A C 1
ATOM 553 O O . LEU A 1 73 ? -2.811 -9.968 4.858 1.00 83.50 73 LEU A O 1
ATOM 557 N N . ARG A 1 74 ? -0.714 -10.065 4.035 1.00 83.00 74 ARG A N 1
ATOM 558 C CA . ARG A 1 74 ? -0.885 -11.217 3.127 1.00 83.00 74 ARG A CA 1
ATOM 559 C C . ARG A 1 74 ? -2.189 -11.095 2.318 1.00 83.00 74 ARG A C 1
ATOM 561 O O . ARG A 1 74 ? -2.435 -10.051 1.714 1.00 83.00 74 ARG A O 1
ATOM 568 N N . ASP A 1 75 ? -3.030 -12.122 2.381 1.00 84.94 75 ASP A N 1
ATOM 569 C CA . ASP A 1 75 ? -4.311 -12.248 1.689 1.00 84.94 75 ASP A CA 1
ATOM 570 C C . ASP A 1 75 ? -5.488 -11.578 2.417 1.00 84.94 75 ASP A C 1
ATOM 572 O O . ASP A 1 75 ? -6.629 -11.706 1.992 1.00 84.94 75 ASP A O 1
ATOM 576 N N . ARG A 1 76 ? -5.253 -10.823 3.503 1.00 85.62 76 ARG A N 1
ATOM 577 C CA . ARG A 1 76 ? -6.310 -10.072 4.218 1.00 85.62 76 ARG A CA 1
ATOM 578 C C . ARG A 1 76 ? -6.716 -8.774 3.507 1.00 85.62 76 ARG A C 1
ATOM 580 O O . ARG A 1 76 ? 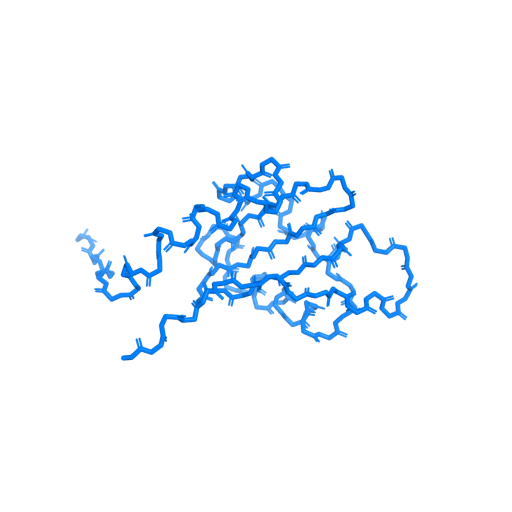-7.095 -7.799 4.158 1.00 85.62 76 ARG A O 1
ATOM 587 N N . PHE A 1 77 ? -6.569 -8.723 2.188 1.00 89.25 77 PHE A N 1
ATOM 588 C CA . PHE A 1 77 ? -7.063 -7.605 1.395 1.00 89.25 77 PHE A CA 1
ATOM 589 C C . PHE A 1 77 ? -8.582 -7.724 1.247 1.00 89.25 77 PHE A C 1
ATOM 591 O O . PHE A 1 77 ? -9.134 -8.815 1.146 1.00 89.25 77 PHE A O 1
ATOM 598 N N . ALA A 1 78 ? -9.263 -6.585 1.235 1.00 91.38 78 ALA A N 1
ATOM 599 C CA . ALA A 1 78 ? -10.707 -6.537 1.064 1.00 91.38 78 ALA A CA 1
ATOM 600 C C . ALA A 1 78 ? -11.103 -6.594 -0.414 1.00 91.38 78 ALA A C 1
ATOM 602 O O . ALA A 1 78 ? -12.114 -7.194 -0.768 1.00 91.38 78 ALA A O 1
ATOM 603 N N . ILE A 1 79 ? -10.333 -5.912 -1.265 1.00 92.81 79 ILE A N 1
ATOM 604 C CA . ILE A 1 79 ? -10.568 -5.815 -2.706 1.00 92.81 79 ILE A CA 1
ATOM 605 C C . ILE A 1 79 ? -9.214 -5.845 -3.409 1.00 92.81 79 ILE A C 1
ATOM 607 O O . ILE A 1 79 ? -8.249 -5.225 -2.953 1.00 92.81 79 ILE A O 1
ATOM 611 N N . ARG A 1 80 ? -9.157 -6.566 -4.528 1.00 94.75 80 ARG A N 1
ATOM 612 C CA . ARG A 1 80 ? -8.060 -6.505 -5.488 1.00 94.75 80 ARG A CA 1
ATOM 613 C C . ARG A 1 80 ? -8.572 -5.845 -6.762 1.00 94.75 80 ARG A C 1
ATOM 615 O O . ARG A 1 80 ? -9.548 -6.306 -7.345 1.00 94.75 80 ARG A O 1
ATOM 622 N N . HIS A 1 81 ? -7.874 -4.811 -7.199 1.00 94.94 81 HIS A N 1
ATOM 623 C CA . HIS A 1 81 ? -8.080 -4.130 -8.467 1.00 94.94 81 HIS A CA 1
ATOM 624 C C . HIS A 1 81 ? -7.044 -4.608 -9.474 1.00 94.94 81 HIS A C 1
ATOM 626 O O . HIS A 1 81 ? -5.866 -4.758 -9.139 1.00 94.94 81 HIS A O 1
ATOM 632 N N . ALA A 1 82 ? -7.468 -4.809 -10.720 1.00 93.94 82 ALA A N 1
ATOM 633 C CA . ALA A 1 82 ? -6.575 -5.284 -11.775 1.00 93.94 82 ALA A CA 1
ATOM 634 C C . ALA A 1 82 ? -5.443 -4.288 -12.070 1.00 93.94 82 ALA A C 1
ATOM 636 O O . ALA A 1 82 ? -4.337 -4.695 -12.413 1.00 93.94 82 ALA A O 1
ATOM 637 N N . ASN A 1 83 ? -5.717 -2.987 -11.948 1.00 93.81 83 ASN A N 1
ATOM 638 C CA . ASN A 1 83 ? -4.743 -1.930 -12.188 1.00 93.81 83 ASN A CA 1
ATOM 639 C C . ASN A 1 83 ? -5.115 -0.617 -11.472 1.00 93.81 83 ASN A C 1
ATOM 641 O O . ASN A 1 83 ? -6.213 -0.465 -10.931 1.00 93.81 83 ASN A O 1
ATOM 645 N N . ARG A 1 84 ? -4.204 0.366 -11.516 1.00 92.50 84 ARG A N 1
ATOM 646 C CA . ARG A 1 84 ? -4.420 1.727 -10.986 1.00 92.50 84 ARG A CA 1
ATOM 647 C C . ARG A 1 84 ? -5.682 2.407 -11.535 1.00 92.50 84 ARG A C 1
ATOM 649 O O . ARG A 1 84 ? -6.313 3.163 -10.799 1.00 92.50 84 ARG A O 1
ATOM 656 N N . ALA A 1 85 ? -6.028 2.207 -12.807 1.00 91.44 85 ALA A N 1
ATOM 657 C CA . ALA A 1 85 ? -7.182 2.873 -13.412 1.00 91.44 85 ALA A CA 1
ATOM 658 C C . ALA A 1 85 ? -8.503 2.313 -12.864 1.00 91.44 85 ALA A C 1
ATOM 660 O O . ALA A 1 85 ? -9.402 3.086 -12.533 1.00 91.44 85 ALA A O 1
ATOM 661 N N . ASP A 1 86 ? -8.581 0.991 -12.702 1.00 93.50 86 ASP A N 1
ATOM 662 C CA . ASP A 1 86 ? -9.701 0.301 -12.061 1.00 93.50 86 ASP A CA 1
ATOM 663 C C . ASP A 1 86 ? -9.895 0.771 -10.612 1.00 93.50 86 ASP A C 1
ATOM 665 O O . ASP A 1 86 ? -10.987 1.199 -10.233 1.00 93.50 86 ASP A O 1
ATOM 669 N N . TRP A 1 87 ? -8.805 0.830 -9.839 1.00 93.12 87 TRP A N 1
ATOM 670 C CA . TRP A 1 87 ? -8.819 1.394 -8.487 1.00 93.12 87 TRP A CA 1
ATOM 671 C C . TRP A 1 87 ? -9.311 2.849 -8.469 1.00 93.12 87 TRP A C 1
ATOM 673 O O . TRP A 1 87 ? -10.191 3.209 -7.687 1.00 93.12 87 TRP A O 1
ATOM 683 N N . ALA A 1 88 ? -8.794 3.698 -9.363 1.00 90.50 88 ALA A N 1
ATOM 684 C CA . ALA A 1 88 ? -9.173 5.109 -9.409 1.00 90.50 88 ALA A CA 1
ATOM 685 C C . ALA A 1 88 ? -10.655 5.298 -9.759 1.00 90.50 88 ALA A C 1
ATOM 687 O O . ALA A 1 88 ? -11.285 6.225 -9.251 1.00 90.50 88 ALA A O 1
ATOM 688 N N . ARG A 1 89 ? -11.214 4.432 -10.614 1.00 87.94 89 ARG A N 1
ATOM 689 C CA . ARG A 1 89 ? -12.648 4.412 -10.921 1.00 87.94 89 ARG A CA 1
ATOM 690 C C . ARG A 1 89 ? -13.451 4.030 -9.678 1.00 87.94 89 ARG A C 1
ATOM 692 O O . ARG A 1 89 ? -14.290 4.813 -9.247 1.00 87.94 89 ARG A O 1
ATOM 699 N N . ALA A 1 90 ? -13.111 2.909 -9.042 1.00 88.44 90 ALA A N 1
ATOM 700 C CA . ALA A 1 90 ? -13.799 2.426 -7.846 1.00 88.44 90 ALA A CA 1
ATOM 701 C C . ALA A 1 90 ? -13.806 3.454 -6.697 1.00 88.44 90 ALA A C 1
ATOM 703 O O . ALA A 1 90 ? -14.815 3.621 -6.012 1.00 88.44 90 ALA A O 1
ATOM 704 N N . HIS A 1 91 ? -12.704 4.183 -6.501 1.00 84.44 91 HIS A N 1
ATOM 705 C CA . HIS A 1 91 ? -12.581 5.166 -5.418 1.00 84.44 91 HIS A CA 1
ATOM 706 C C . HIS A 1 91 ? -13.078 6.574 -5.773 1.00 84.44 91 HIS A C 1
ATOM 708 O O . HIS A 1 91 ? -13.432 7.324 -4.863 1.00 84.44 91 HIS A O 1
ATOM 714 N N . ARG A 1 92 ? -13.177 6.950 -7.059 1.00 75.81 92 ARG A N 1
ATOM 715 C CA . ARG A 1 92 ? -13.872 8.192 -7.464 1.00 75.81 92 ARG A CA 1
ATOM 716 C C . ARG A 1 92 ? -15.353 8.137 -7.115 1.00 75.81 92 ARG A C 1
ATOM 718 O O . ARG A 1 92 ? -15.881 9.108 -6.572 1.00 75.81 92 ARG A O 1
ATOM 725 N N . ASP A 1 93 ? -15.990 7.009 -7.409 1.00 66.25 93 ASP A N 1
ATOM 726 C CA . ASP A 1 93 ? -17.419 6.812 -7.169 1.00 66.25 93 ASP A CA 1
ATOM 727 C C . ASP A 1 93 ? -17.725 6.633 -5.671 1.00 66.25 93 ASP A C 1
ATOM 729 O O . ASP A 1 93 ? -18.767 7.069 -5.187 1.00 66.25 93 ASP A O 1
ATOM 733 N N . ASN A 1 94 ? -16.770 6.099 -4.899 1.00 60.34 94 ASN A N 1
ATOM 734 C CA . ASN A 1 94 ? -16.895 5.891 -3.452 1.00 60.34 94 ASN A CA 1
ATOM 735 C C . ASN A 1 94 ? -16.461 7.104 -2.590 1.00 60.34 94 ASN A C 1
ATOM 737 O O . ASN A 1 94 ? -16.410 7.014 -1.364 1.00 60.34 94 ASN A O 1
ATOM 741 N N . ALA A 1 95 ? -16.164 8.265 -3.197 1.00 53.16 95 ALA A N 1
ATOM 742 C CA . ALA A 1 95 ? -15.676 9.469 -2.503 1.00 53.16 95 ALA A CA 1
ATOM 743 C C . ALA A 1 95 ? -16.718 10.178 -1.594 1.00 53.16 95 ALA A C 1
ATOM 745 O O . ALA A 1 95 ? -16.460 11.268 -1.083 1.00 53.16 95 ALA A O 1
ATOM 746 N N . ALA A 1 96 ? -17.887 9.575 -1.363 1.00 45.53 96 ALA A N 1
ATOM 747 C CA . ALA A 1 96 ? -18.799 9.859 -0.249 1.00 45.53 96 ALA A CA 1
ATOM 748 C C . ALA A 1 96 ? -19.681 8.610 -0.027 1.00 45.53 96 ALA A C 1
ATOM 750 O O . ALA A 1 96 ? -20.325 8.212 -0.997 1.00 45.53 96 ALA A O 1
ATOM 751 N N . PRO A 1 97 ? -19.771 7.987 1.177 1.00 48.53 97 PRO A N 1
ATOM 752 C CA . PRO A 1 97 ? -19.764 8.617 2.502 1.00 48.53 97 PRO A CA 1
ATOM 753 C C . PRO A 1 97 ? -18.936 7.86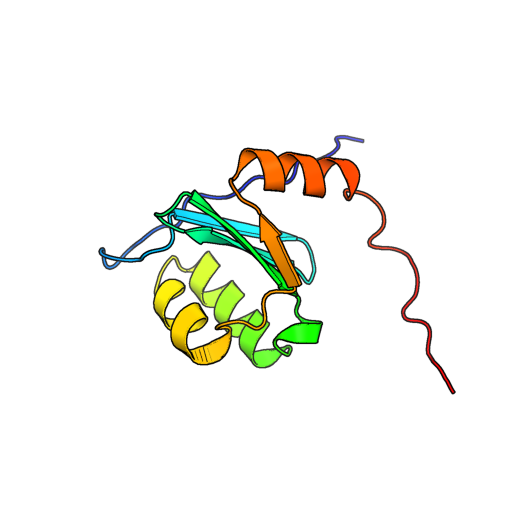4 3.578 1.00 48.53 97 PRO A C 1
ATOM 755 O O . PRO A 1 97 ? -19.325 6.791 4.033 1.00 48.53 97 PRO A O 1
ATOM 758 N N . SER A 1 98 ? -17.889 8.482 4.134 1.00 46.75 98 SER A N 1
ATOM 759 C CA . SER A 1 98 ? -17.310 8.061 5.431 1.00 46.75 98 SER A CA 1
ATOM 760 C C . SER A 1 98 ? -18.061 8.627 6.649 1.00 46.75 98 SER A C 1
ATOM 762 O O . SER A 1 98 ? -17.648 8.430 7.786 1.00 46.75 98 SER A O 1
ATOM 764 N N . ALA A 1 99 ? -19.225 9.249 6.441 1.00 46.62 99 ALA A N 1
ATOM 765 C CA . ALA A 1 99 ? -20.162 9.612 7.501 1.00 46.62 99 ALA A CA 1
ATOM 766 C C . ALA A 1 99 ? -21.462 8.807 7.364 1.00 46.62 99 ALA A C 1
ATOM 768 O O . ALA A 1 99 ? -22.490 9.344 6.961 1.00 46.62 99 ALA A O 1
ATOM 769 N N . ARG A 1 100 ? -21.435 7.499 7.653 1.00 44.66 100 ARG A N 1
ATOM 770 C CA . ARG A 1 100 ? -22.652 6.756 8.024 1.00 44.66 100 ARG A CA 1
ATOM 771 C C . ARG A 1 100 ? -22.322 5.451 8.762 1.00 44.66 100 ARG A C 1
ATOM 773 O O . ARG A 1 100 ? -21.941 4.463 8.150 1.00 44.66 100 ARG A O 1
ATOM 780 N N . ARG A 1 101 ? -22.607 5.484 10.071 1.00 44.88 101 ARG A N 1
ATOM 781 C CA . ARG A 1 101 ? -22.972 4.369 10.965 1.00 44.88 101 ARG A CA 1
ATOM 782 C C . ARG A 1 101 ? -21.903 3.300 11.223 1.00 44.88 101 ARG A C 1
ATOM 784 O O . ARG A 1 101 ? -21.847 2.279 10.548 1.00 44.88 101 ARG A O 1
ATOM 791 N N . THR A 1 102 ? -21.222 3.425 12.358 1.00 46.12 102 THR A N 1
ATOM 792 C CA . THR A 1 102 ? -21.040 2.258 13.230 1.00 46.12 102 THR A CA 1
ATOM 793 C C . THR A 1 102 ? -22.406 1.922 13.830 1.00 46.12 102 THR A C 1
ATOM 795 O O . THR A 1 102 ? -22.786 2.448 14.874 1.00 46.12 102 THR A O 1
ATOM 798 N N . SER A 1 103 ? -23.194 1.104 13.129 1.00 42.06 103 SER A N 1
ATOM 799 C CA . SER A 1 103 ? -24.308 0.408 13.767 1.00 42.06 103 SER A CA 1
ATOM 800 C C . SER A 1 103 ? -23.711 -0.585 14.754 1.00 42.06 103 SER A C 1
ATOM 802 O O . SER A 1 103 ? -23.174 -1.619 14.368 1.00 42.06 103 SER A O 1
ATOM 804 N N . SER A 1 104 ? -23.802 -0.208 16.026 1.00 47.34 104 SER A N 1
ATOM 805 C CA . SER A 1 104 ? -23.951 -1.135 17.140 1.00 47.34 104 SER A CA 1
ATOM 806 C C . SER A 1 104 ? -25.008 -2.185 16.775 1.00 47.34 104 SER A C 1
ATOM 808 O O . SER A 1 104 ? -26.042 -1.838 16.193 1.00 47.34 104 SER A O 1
ATOM 810 N N . LYS A 1 105 ? -24.750 -3.459 17.065 1.00 33.12 105 LYS A N 1
ATOM 811 C CA . LYS A 1 105 ? -25.745 -4.534 16.974 1.00 33.12 105 LYS A CA 1
ATOM 812 C C . LYS A 1 105 ? -25.707 -5.302 18.311 1.00 33.12 105 LYS A C 1
ATOM 814 O O . LYS A 1 105 ? -24.602 -5.434 18.836 1.00 33.12 105 LYS A O 1
ATOM 819 N N . PRO A 1 106 ? -26.882 -5.649 18.876 1.00 45.00 106 PRO A N 1
ATOM 820 C CA . PRO A 1 106 ? -27.144 -5.681 20.317 1.00 45.00 106 PRO A CA 1
ATOM 821 C C . PRO A 1 106 ? -26.612 -6.919 21.033 1.00 45.00 106 PRO A C 1
ATOM 823 O O . PRO A 1 106 ? -26.302 -7.915 20.342 1.00 45.00 106 PRO A O 1
#

pLDDT: mean 80.99, std 16.61, range [33.12, 95.31]

Sequence (106 aa):
MRRLSPTLQAYGNRHGGSGVRAFAILGDTLSVEFVDGAVYDYRRRDVGARRFDAACAAARTGRGLSTCVSRHLRDRFAIRHANRADWARAHRDNAAPSARRTSSKP

Foldseek 3Di:
DDLDQFDWAAQPQVPPDAQWGTWTDDPQWIWTAGPQAKIFIAGCVQQPVVLSVVLVVCRVVSHCNSVSCVPRVDPSTPDMGNHPVRVSVVVVVPSDDPPDDPDDDD

Organism: NCBI:txid1530191

Secondary structure (DSSP, 8-state):
-------PEEP--TTS--SEEEEEEETTEEEEEETTS-EEEEEHHHH-HHHHHHHHHHHHHTSSHHHHIIIIITT--SEEESSHHHHHHHHHHT-S-S-S------